Protein AF-A0A3L8SQ75-F1 (afdb_monomer_lite)

Sequence (143 aa):
MRLGELPRLIEQDEAAVQKFRSVPPGWTYEHDMELGRFLYDHSEKKLQCMDRTKEHINSIEVSSHMEDCDAAHLTDNLTFTFWESNGPPGQHWVRLNMKKGVIVKKLWLMLDGQSNSYVPRRVAVYGGTLSRLQHLRTVLINE

Structure (mmCIF, N/CA/C/O backbone):
data_AF-A0A3L8SQ75-F1
#
_entry.id   AF-A0A3L8SQ75-F1
#
loop_
_atom_site.group_PDB
_atom_site.id
_atom_site.type_symbol
_atom_site.label_atom_id
_atom_site.label_alt_id
_atom_site.label_comp_id
_atom_site.label_asym_id
_atom_site.label_entity_id
_atom_site.label_seq_id
_atom_site.pdbx_PDB_ins_code
_atom_site.Cartn_x
_atom_site.Cartn_y
_atom_site.Cartn_z
_atom_site.occupancy
_atom_site.B_iso_or_equiv
_atom_site.auth_seq_id
_atom_site.auth_comp_id
_atom_site.auth_asym_id
_atom_site.auth_atom_id
_atom_site.pdbx_PDB_model_num
ATOM 1 N N . MET A 1 1 ? -19.213 -12.625 -13.073 1.00 39.53 1 MET A N 1
ATOM 2 C CA . MET A 1 1 ? -19.373 -11.235 -12.595 1.00 39.53 1 MET A CA 1
ATOM 3 C C . MET A 1 1 ? -20.794 -11.090 -12.065 1.00 39.53 1 MET A C 1
ATOM 5 O O . MET A 1 1 ? -21.710 -11.027 -12.869 1.00 39.53 1 MET A O 1
ATOM 9 N N . ARG A 1 2 ? -21.010 -11.158 -10.744 1.00 43.47 2 ARG A N 1
ATOM 10 C CA . ARG A 1 2 ? -22.307 -10.791 -10.153 1.00 43.47 2 ARG A CA 1
ATOM 11 C C . ARG A 1 2 ? -22.213 -9.307 -9.820 1.00 43.47 2 ARG A C 1
ATOM 13 O O . ARG A 1 2 ? -21.517 -8.948 -8.876 1.00 43.47 2 ARG A O 1
ATOM 20 N N . LEU A 1 3 ? -22.812 -8.465 -10.657 1.00 51.72 3 LEU A N 1
ATOM 21 C CA . LEU A 1 3 ? -23.070 -7.073 -10.303 1.00 51.72 3 LEU A CA 1
ATOM 22 C C . LEU A 1 3 ? -23.952 -7.112 -9.049 1.00 51.72 3 LEU A C 1
ATOM 24 O O . LEU A 1 3 ? -25.013 -7.735 -9.073 1.00 51.72 3 LEU A O 1
ATOM 28 N N . GLY A 1 4 ? -23.449 -6.571 -7.936 1.00 57.75 4 GLY A N 1
ATOM 29 C CA . GLY A 1 4 ? -24.236 -6.429 -6.712 1.00 57.75 4 GLY A CA 1
ATOM 30 C C . GLY A 1 4 ? -25.493 -5.610 -6.994 1.00 57.75 4 GLY A C 1
ATOM 31 O O . GLY A 1 4 ? -25.499 -4.804 -7.925 1.00 57.75 4 GLY A O 1
ATOM 32 N N . GLU A 1 5 ? -26.556 -5.855 -6.227 1.00 67.12 5 GLU A N 1
ATOM 33 C CA . GLU A 1 5 ? -27.815 -5.117 -6.359 1.00 67.12 5 GLU A CA 1
ATOM 34 C C . GLU A 1 5 ? -27.554 -3.605 -6.384 1.00 67.12 5 GLU A C 1
ATOM 36 O O . GLU A 1 5 ? -26.732 -3.095 -5.616 1.00 67.12 5 GLU A O 1
ATOM 41 N N . LEU A 1 6 ? -28.247 -2.900 -7.285 1.00 58.53 6 LEU A N 1
ATOM 42 C CA . LEU A 1 6 ? -28.234 -1.442 -7.340 1.00 58.53 6 LEU A CA 1
ATOM 43 C C . LEU A 1 6 ? -28.554 -0.919 -5.926 1.00 58.53 6 LEU A C 1
ATOM 45 O O . LEU A 1 6 ? -29.535 -1.397 -5.342 1.00 58.53 6 LEU A O 1
ATOM 49 N N . PRO A 1 7 ? -27.766 0.012 -5.352 1.00 57.47 7 PRO A N 1
ATOM 50 C CA . PRO A 1 7 ? -28.084 0.585 -4.053 1.00 57.47 7 PRO A CA 1
ATOM 51 C C . PRO A 1 7 ? -29.525 1.082 -4.076 1.00 57.47 7 PRO A C 1
ATOM 53 O O . PRO A 1 7 ? -29.880 1.932 -4.896 1.00 57.47 7 PRO A O 1
ATOM 56 N N . ARG A 1 8 ? -30.378 0.502 -3.226 1.00 64.12 8 ARG A N 1
ATOM 57 C CA . ARG A 1 8 ? -31.760 0.960 -3.108 1.00 64.12 8 ARG A CA 1
ATOM 58 C C . ARG A 1 8 ? -31.698 2.396 -2.613 1.00 64.12 8 ARG A C 1
ATOM 60 O O . ARG A 1 8 ? -31.043 2.667 -1.606 1.00 64.12 8 ARG A O 1
ATOM 67 N N . LEU A 1 9 ? -32.335 3.301 -3.347 1.00 61.75 9 LEU A N 1
ATOM 68 C CA . LEU A 1 9 ? -32.504 4.676 -2.910 1.00 61.75 9 LEU A CA 1
ATOM 69 C C . LEU A 1 9 ? -33.314 4.599 -1.615 1.00 61.75 9 LEU A C 1
ATOM 71 O O . LEU A 1 9 ? -34.456 4.145 -1.626 1.00 61.75 9 LEU A O 1
ATOM 75 N N . ILE A 1 10 ? -32.663 4.889 -0.490 1.00 70.50 10 ILE A N 1
ATOM 76 C CA . ILE A 1 10 ? -33.308 4.854 0.820 1.00 70.50 10 ILE A CA 1
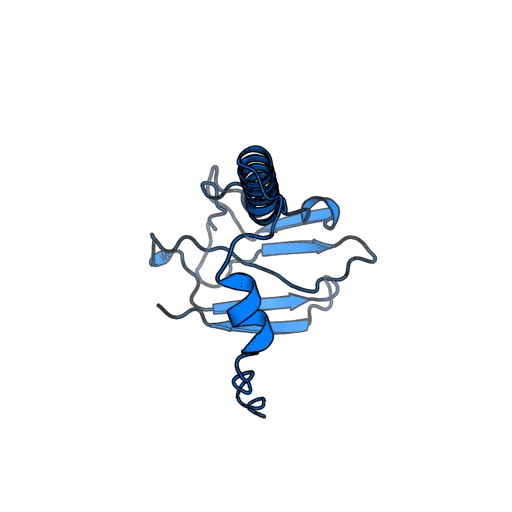ATOM 77 C C . ILE A 1 10 ? -34.399 5.922 0.769 1.00 70.50 10 ILE A C 1
ATOM 79 O O . ILE A 1 10 ? -34.098 7.077 0.462 1.00 70.50 10 ILE A O 1
ATOM 83 N N . GLU A 1 11 ? -35.654 5.528 0.994 1.00 80.25 11 GLU A N 1
ATOM 84 C CA . GLU A 1 11 ? -36.765 6.477 1.043 1.00 80.25 11 GLU A CA 1
ATOM 85 C C . GLU A 1 11 ? -36.467 7.556 2.085 1.00 80.25 11 GLU A C 1
ATOM 87 O O . GLU A 1 11 ? -35.971 7.275 3.179 1.00 80.25 11 GLU A O 1
ATOM 92 N N . GLN A 1 12 ? -36.726 8.805 1.709 1.00 78.50 12 GLN A N 1
ATOM 93 C CA . GLN A 1 12 ? -36.499 9.953 2.568 1.00 78.50 12 GLN A CA 1
ATOM 94 C C . GLN A 1 12 ? -37.358 9.820 3.827 1.00 78.50 12 GLN A C 1
ATOM 96 O O . GLN A 1 12 ? -38.585 9.799 3.753 1.00 78.50 12 GLN A O 1
ATOM 101 N N . ASP A 1 13 ? -36.709 9.753 4.989 1.00 87.69 13 ASP A N 1
ATOM 102 C CA . ASP A 1 13 ? -37.397 9.812 6.274 1.00 87.69 13 ASP A CA 1
ATOM 103 C C . ASP A 1 13 ? -37.911 11.242 6.492 1.00 87.69 13 ASP A C 1
ATOM 105 O O . ASP A 1 13 ? -37.212 12.113 7.014 1.00 87.69 13 ASP A O 1
ATOM 109 N N . GLU A 1 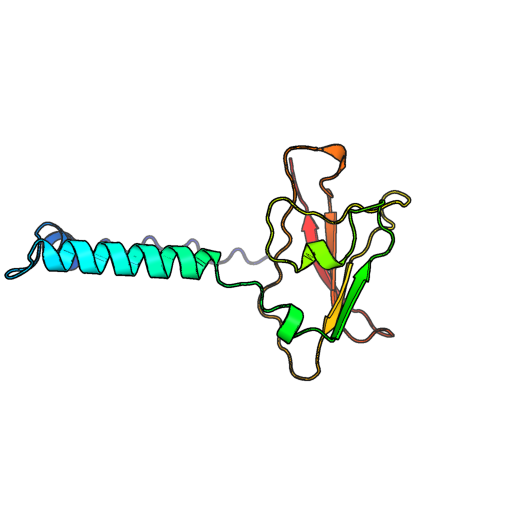14 ? -39.140 11.495 6.040 1.00 91.06 14 GLU A N 1
ATOM 110 C CA . GLU A 1 14 ? -39.807 12.790 6.176 1.00 91.06 14 GLU A CA 1
ATOM 111 C C . GLU A 1 14 ? -39.874 13.256 7.633 1.00 91.06 14 GLU A C 1
ATOM 113 O O . GLU A 1 14 ? -39.711 14.445 7.903 1.00 91.06 14 GLU A O 1
ATOM 118 N N . ALA A 1 15 ? -40.044 12.346 8.597 1.00 85.25 15 ALA A N 1
ATOM 119 C CA . ALA A 1 15 ? -40.103 12.721 10.006 1.00 85.25 15 ALA A CA 1
ATOM 120 C C . ALA A 1 15 ? -38.746 13.244 10.496 1.00 85.25 15 ALA A C 1
ATOM 122 O O . ALA A 1 15 ? -38.686 14.265 11.190 1.00 85.25 15 ALA A O 1
ATOM 123 N N . ALA A 1 16 ? -37.653 12.593 10.094 1.00 82.31 16 ALA A N 1
ATOM 124 C CA . ALA A 1 16 ? -36.308 13.084 10.360 1.00 82.31 16 ALA A CA 1
ATOM 125 C C . ALA A 1 16 ? -36.057 14.431 9.662 1.00 82.31 16 ALA A C 1
ATOM 127 O O . ALA A 1 16 ? -35.585 15.371 10.302 1.00 82.31 16 ALA A O 1
ATOM 128 N N . VAL A 1 17 ? -36.427 14.563 8.384 1.00 84.50 17 VAL A N 1
ATOM 129 C CA . VAL A 1 17 ? -36.242 15.806 7.615 1.00 84.50 17 VAL A CA 1
ATOM 130 C C . VAL A 1 17 ? -36.980 16.976 8.258 1.00 84.50 17 VAL A C 1
ATOM 132 O O . VAL A 1 17 ? -36.377 18.031 8.451 1.00 84.50 17 VAL A O 1
ATOM 135 N N . GLN A 1 18 ? -38.246 16.805 8.651 1.00 85.38 18 GLN A N 1
ATOM 136 C CA . GLN A 1 18 ? -38.990 17.867 9.335 1.00 85.38 18 GLN A CA 1
ATOM 137 C C . GLN A 1 18 ? -38.358 18.231 10.682 1.00 85.38 18 GLN A C 1
ATOM 139 O O . GLN A 1 18 ? -38.284 19.409 11.024 1.00 85.38 18 GLN A O 1
ATOM 144 N N . LYS A 1 19 ? -37.838 17.245 11.422 1.00 81.81 19 LYS A N 1
ATOM 145 C CA . LYS A 1 19 ? -37.170 17.471 12.710 1.00 81.81 19 LYS A CA 1
ATOM 146 C C . LYS A 1 19 ? -35.877 18.283 12.578 1.00 81.81 19 LYS A C 1
ATOM 148 O O . LYS A 1 19 ? -35.575 19.073 13.466 1.00 81.81 19 LYS A O 1
ATOM 153 N N . PHE A 1 20 ? -35.130 18.118 11.485 1.00 81.50 20 PHE A N 1
ATOM 154 C CA . PHE A 1 20 ? -33.865 18.828 11.249 1.00 81.50 20 PHE A CA 1
ATOM 155 C C . PHE A 1 20 ? -34.021 20.189 10.552 1.00 81.50 20 PHE A C 1
ATOM 157 O O . PHE A 1 20 ? -33.024 20.872 10.331 1.00 81.50 20 PHE A O 1
ATOM 164 N N . ARG A 1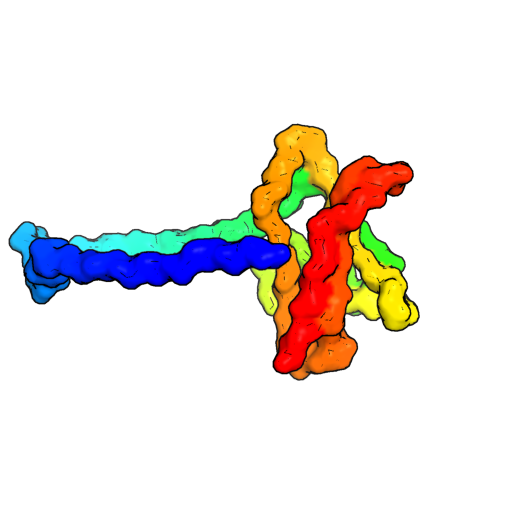 21 ? -35.247 20.617 10.217 1.00 86.44 21 ARG A N 1
ATOM 165 C CA . ARG A 1 21 ? -35.499 21.947 9.626 1.00 86.44 21 ARG A CA 1
ATOM 166 C C . ARG A 1 21 ? -35.390 23.098 10.618 1.00 86.44 21 ARG A C 1
ATOM 168 O O . ARG A 1 21 ? -35.230 24.241 10.199 1.00 86.44 21 ARG A O 1
ATOM 175 N N . SER A 1 22 ? -35.510 22.815 11.908 1.00 84.06 22 SER A N 1
ATOM 176 C CA . SER A 1 22 ? -35.431 23.813 12.970 1.00 84.06 22 SER A CA 1
ATOM 177 C C . SER A 1 22 ? -34.349 23.446 13.968 1.00 84.06 22 SER A C 1
ATOM 179 O O . SER A 1 22 ? -34.165 22.274 14.295 1.00 84.06 22 SER A O 1
ATOM 181 N N . VAL A 1 23 ? -33.685 24.463 14.504 1.00 82.69 23 VAL A N 1
ATOM 182 C CA . VAL A 1 23 ? -32.750 24.292 15.612 1.00 82.69 23 VAL A CA 1
ATOM 183 C C . VAL A 1 23 ? -33.516 23.784 16.850 1.00 82.69 23 VAL A C 1
ATOM 185 O O . VAL A 1 23 ? -34.610 24.289 17.124 1.00 82.69 23 VAL A O 1
ATOM 188 N N . PRO A 1 24 ? -32.997 22.788 17.596 1.00 86.38 24 PRO A N 1
ATOM 189 C CA . PRO A 1 24 ? -33.663 22.273 18.788 1.00 86.38 24 PRO A CA 1
ATOM 190 C C . PRO A 1 24 ? -33.961 23.362 19.838 1.00 86.38 24 PRO A C 1
ATOM 192 O O . PRO A 1 24 ? -33.155 24.276 20.025 1.00 86.38 24 PRO A O 1
ATOM 195 N N . PRO A 1 25 ? -35.078 23.262 20.582 1.00 87.38 25 PRO A N 1
ATOM 196 C CA . PRO A 1 25 ? -35.354 24.165 21.696 1.00 87.38 25 PRO A CA 1
ATOM 197 C C . PRO A 1 25 ? -34.230 24.135 22.743 1.00 87.38 25 PRO A C 1
ATOM 199 O O . PRO A 1 25 ? -33.785 23.060 23.138 1.00 87.38 25 PRO A O 1
ATOM 202 N N . GLY A 1 26 ? -33.790 25.308 23.209 1.00 88.44 26 GLY A N 1
ATOM 203 C CA . GLY A 1 26 ? -32.699 25.434 24.186 1.00 88.44 26 GLY A CA 1
ATOM 204 C C . GLY A 1 26 ? -31.290 25.391 23.587 1.00 88.44 26 GLY A C 1
ATOM 205 O O . GLY A 1 26 ? -30.319 25.504 24.330 1.00 88.44 26 GLY A O 1
ATOM 206 N N . TRP A 1 27 ? -31.165 25.267 22.264 1.00 89.31 27 TRP A N 1
ATOM 207 C CA . TRP A 1 27 ? -29.891 25.416 21.573 1.00 89.31 27 TRP A CA 1
ATOM 208 C C . TRP A 1 27 ? -29.440 26.877 21.593 1.00 89.31 27 TRP A C 1
ATOM 210 O O . TRP A 1 27 ? -30.193 27.781 21.223 1.00 89.31 27 TRP A O 1
ATOM 220 N N . THR A 1 28 ? -28.209 27.104 22.029 1.00 93.25 28 THR A N 1
ATOM 221 C CA . THR A 1 28 ? -27.625 28.445 22.146 1.00 93.25 28 THR A CA 1
ATOM 222 C C . THR A 1 28 ? -26.401 28.577 21.251 1.00 93.25 28 THR A C 1
ATOM 224 O O . THR A 1 28 ? -25.886 27.592 20.723 1.00 93.25 28 THR A O 1
ATOM 227 N N . TYR A 1 29 ? -25.895 29.800 21.117 1.00 89.25 29 TYR A N 1
ATOM 228 C CA . TYR A 1 29 ? -24.657 30.068 20.392 1.00 89.25 29 TYR A CA 1
ATOM 229 C C . TYR A 1 29 ? -23.460 29.265 20.940 1.00 89.25 29 TYR A C 1
ATOM 231 O O . TYR A 1 29 ? -22.612 28.801 20.182 1.00 89.25 29 TYR A O 1
ATOM 239 N N . GLU A 1 30 ? -23.400 29.042 22.253 1.00 93.50 30 GLU A N 1
ATOM 240 C CA . GLU A 1 30 ? -22.371 28.217 22.891 1.00 93.50 30 GLU A CA 1
ATOM 241 C C . GLU A 1 30 ? -22.415 26.770 22.383 1.00 93.50 30 GLU A C 1
ATOM 243 O O . GLU A 1 30 ? -21.359 26.183 22.146 1.00 93.50 30 GLU A O 1
ATOM 248 N N . HIS A 1 31 ? -23.613 26.229 22.140 1.00 93.94 31 HIS A N 1
ATOM 249 C CA . HIS A 1 31 ? -23.797 24.893 21.571 1.00 93.94 31 HIS A CA 1
ATOM 250 C C . HIS A 1 31 ? -23.363 24.837 20.101 1.00 93.94 31 HIS A C 1
ATOM 252 O O . HIS A 1 31 ? -22.718 23.869 19.701 1.00 93.94 31 HIS A O 1
ATOM 258 N N . ASP A 1 32 ? -23.634 25.883 19.309 1.00 90.88 32 ASP A N 1
ATOM 259 C CA . ASP A 1 32 ? -23.094 26.003 17.945 1.00 90.88 32 ASP A CA 1
ATOM 260 C C . ASP A 1 32 ? -21.564 26.046 17.953 1.00 90.88 32 ASP A C 1
ATOM 262 O O . ASP A 1 32 ? -20.909 25.382 17.149 1.00 90.88 32 ASP A O 1
ATOM 266 N N . MET A 1 33 ? -20.973 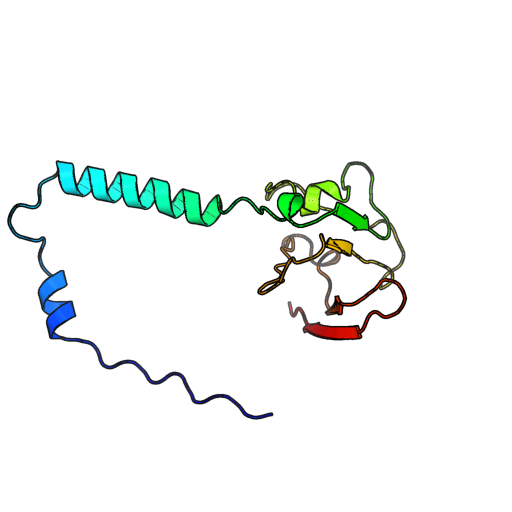26.775 18.900 1.00 93.31 33 MET A N 1
ATOM 267 C CA . MET A 1 33 ? -19.525 26.838 19.063 1.00 93.31 33 MET A CA 1
ATOM 268 C C . MET A 1 33 ? -18.920 25.502 19.504 1.00 93.31 33 MET A C 1
ATOM 270 O O . MET A 1 33 ? -17.843 25.134 19.035 1.00 93.31 33 MET A O 1
ATOM 274 N N . GLU A 1 34 ? -19.580 24.766 20.398 1.00 92.69 34 GLU A N 1
ATOM 275 C CA . GLU A 1 34 ? -19.164 23.418 20.792 1.00 92.69 34 GLU A CA 1
ATOM 276 C C . GLU A 1 34 ? -19.307 22.415 19.654 1.00 92.69 34 GLU A C 1
ATOM 278 O O . GLU A 1 34 ? -18.394 21.618 19.449 1.00 92.69 34 GLU A O 1
ATOM 283 N N . LEU A 1 35 ? -20.387 22.485 18.874 1.00 89.06 35 LEU A N 1
ATOM 284 C CA . LEU A 1 35 ? -20.563 21.659 17.687 1.00 89.06 35 LEU A CA 1
ATOM 285 C C . LEU A 1 35 ? -19.504 21.990 16.633 1.00 89.06 35 LEU A C 1
ATOM 287 O O . LEU A 1 35 ? -18.910 21.078 16.072 1.00 89.06 35 LEU A O 1
ATOM 291 N N . GLY A 1 36 ? -19.214 23.271 16.399 1.00 88.94 36 GLY A N 1
ATOM 292 C CA . GLY A 1 36 ? -18.152 23.714 15.498 1.00 88.94 36 GLY A CA 1
ATOM 293 C C . GLY A 1 36 ? -16.777 23.205 15.932 1.00 88.94 36 GLY A C 1
ATOM 294 O O . GLY A 1 36 ? -16.056 22.632 15.118 1.00 88.94 36 GLY A O 1
ATOM 295 N N . ARG A 1 37 ? -16.441 23.325 17.225 1.00 87.88 37 ARG A N 1
ATOM 296 C CA . ARG A 1 37 ? -15.212 22.748 17.800 1.00 87.88 37 ARG A CA 1
ATOM 297 C C . ARG A 1 37 ? -15.180 21.232 17.661 1.00 87.88 37 ARG A C 1
ATOM 299 O O . ARG A 1 37 ? -14.190 20.690 17.194 1.00 87.88 37 ARG A O 1
ATOM 306 N N . PHE A 1 38 ? -16.271 20.547 17.996 1.00 86.25 38 PHE A N 1
ATOM 307 C CA . PHE A 1 38 ? -16.380 19.101 17.853 1.00 86.25 38 PHE A CA 1
ATOM 308 C C . PHE A 1 38 ? -16.179 18.674 16.398 1.00 86.25 38 PHE A C 1
ATOM 310 O O . PHE A 1 38 ? -15.402 17.762 16.133 1.00 86.25 38 PHE A O 1
ATOM 317 N N . LEU A 1 39 ? -16.848 19.330 15.452 1.00 84.75 39 LEU A N 1
ATOM 318 C CA . LEU A 1 39 ? -16.724 19.031 14.032 1.00 84.75 39 LEU A CA 1
ATOM 319 C C . LEU A 1 39 ? -15.314 19.315 13.529 1.00 84.75 39 LEU A C 1
ATOM 321 O O . LEU A 1 39 ? -14.803 18.480 12.801 1.00 84.75 39 LEU A O 1
ATOM 325 N N . TYR A 1 40 ? -14.675 20.405 13.952 1.00 80.44 40 TYR A N 1
ATOM 326 C CA . TYR A 1 40 ? -13.287 20.716 13.611 1.00 80.44 40 TYR A CA 1
ATOM 327 C C . TYR A 1 40 ? -12.316 19.671 14.178 1.00 80.44 40 TYR A C 1
ATOM 329 O O . TYR A 1 40 ? -11.562 19.050 13.432 1.00 80.44 40 TYR A O 1
ATOM 337 N N . ASP A 1 41 ? -12.409 19.378 15.477 1.00 77.00 41 ASP A N 1
ATOM 338 C CA . ASP A 1 41 ? -11.580 18.383 16.162 1.00 77.00 41 ASP A CA 1
ATOM 339 C C . ASP A 1 41 ? -11.745 16.985 15.554 1.00 77.00 41 ASP A C 1
ATOM 341 O O . ASP A 1 41 ? -10.813 16.182 15.562 1.00 77.00 41 ASP A O 1
ATOM 345 N N . HIS A 1 42 ? -12.934 16.659 15.038 1.00 65.56 42 HIS A N 1
ATOM 346 C CA . HIS A 1 42 ? -13.231 15.346 14.466 1.00 65.56 42 HIS A CA 1
ATOM 347 C C . HIS A 1 42 ? -13.107 15.290 12.937 1.00 65.56 42 HIS A C 1
ATOM 349 O O . HIS A 1 42 ? -12.898 14.200 12.402 1.00 65.56 42 HIS A O 1
ATOM 355 N N . SER A 1 43 ? -13.162 16.420 12.225 1.00 62.94 43 SER A N 1
ATOM 356 C CA . SER A 1 43 ? -12.788 16.514 10.809 1.00 62.94 43 SER A CA 1
ATOM 357 C C . SER A 1 43 ? -11.278 16.419 10.667 1.00 62.94 43 SER A C 1
ATOM 359 O O . SER A 1 43 ? -10.791 15.640 9.849 1.00 62.94 43 SER A O 1
ATOM 361 N N . GLU A 1 44 ? -10.552 17.108 11.552 1.00 49.06 44 GLU A N 1
ATOM 362 C CA . GLU A 1 44 ? -9.110 16.974 11.713 1.00 49.06 44 GLU A CA 1
ATOM 363 C C . GLU A 1 44 ? -8.758 15.553 12.147 1.00 49.06 44 GLU A C 1
ATOM 365 O O . GLU A 1 44 ? -7.905 14.977 11.511 1.00 49.06 44 GLU A O 1
ATOM 370 N N . LYS A 1 45 ? -9.449 14.888 13.093 1.00 49.44 45 LYS A N 1
ATOM 371 C CA . LYS A 1 45 ? -9.193 13.452 13.401 1.00 49.44 45 LYS A CA 1
ATOM 372 C C . LYS A 1 45 ? -9.533 12.475 12.272 1.00 49.44 45 LYS A C 1
ATOM 374 O O . LYS A 1 45 ? -9.086 11.331 12.315 1.00 49.44 45 LYS A O 1
ATOM 379 N N . LYS A 1 46 ? -10.317 12.876 11.269 1.00 47.34 46 LYS A N 1
ATOM 380 C CA . LYS A 1 46 ? -10.560 12.057 10.070 1.00 47.34 46 LYS A CA 1
ATOM 381 C C . LYS A 1 46 ? -9.405 12.176 9.065 1.00 47.34 46 LYS A C 1
ATOM 383 O O . LYS A 1 46 ? -9.152 11.215 8.346 1.00 47.34 46 LYS A O 1
ATOM 388 N N . LEU A 1 47 ? -8.696 13.309 9.074 1.00 46.50 47 LEU A N 1
ATOM 389 C CA . LEU A 1 47 ? -7.449 13.566 8.335 1.00 46.50 47 LEU A CA 1
ATOM 390 C C . LEU A 1 47 ? -6.198 13.111 9.127 1.00 46.50 47 LEU A C 1
ATOM 392 O O . LEU A 1 47 ? -5.266 12.559 8.561 1.00 46.50 47 LEU A O 1
ATOM 396 N N . GLN A 1 48 ? -6.235 13.243 10.453 1.00 45.56 48 GLN A N 1
ATOM 397 C CA . GLN A 1 48 ? -5.308 12.771 11.486 1.00 45.56 48 GLN A CA 1
ATOM 398 C C . GLN A 1 48 ? -5.741 11.416 12.063 1.00 45.56 48 GLN A C 1
ATOM 400 O O . GLN A 1 48 ? -5.331 11.038 13.166 1.00 45.56 48 GLN A O 1
ATOM 405 N N . CYS A 1 49 ? -6.458 10.594 11.291 1.00 47.84 49 CYS A N 1
ATOM 406 C CA . CYS A 1 49 ? -6.214 9.158 11.371 1.00 47.84 49 CYS A CA 1
ATOM 407 C C . CYS A 1 49 ? -4.812 8.948 10.791 1.00 47.84 49 CYS A C 1
ATOM 409 O O . CYS A 1 49 ? -4.667 8.376 9.716 1.00 47.84 49 CYS A O 1
ATOM 411 N N . MET A 1 50 ? -3.815 9.503 11.498 1.00 52.66 50 MET A N 1
ATOM 412 C CA . MET A 1 50 ? -2.393 9.308 11.324 1.00 52.66 50 MET A CA 1
ATOM 413 C C . MET A 1 50 ? -2.250 7.871 10.906 1.00 52.66 50 MET A C 1
ATOM 415 O O . MET A 1 50 ? -2.765 6.988 11.602 1.00 52.66 50 MET A O 1
ATOM 419 N N . ASP A 1 51 ? -1.657 7.650 9.747 1.00 63.19 51 ASP A N 1
ATOM 420 C CA . ASP A 1 51 ? -1.382 6.325 9.274 1.00 63.19 51 ASP A CA 1
ATOM 421 C C . ASP A 1 51 ? -0.531 5.634 10.342 1.00 63.19 51 ASP A C 1
ATOM 423 O O . ASP A 1 51 ? 0.688 5.792 10.435 1.00 63.19 51 ASP A O 1
ATOM 427 N N . ARG A 1 52 ? -1.202 4.871 11.210 1.00 72.31 52 ARG A N 1
ATOM 428 C CA . ARG A 1 52 ? -0.569 4.046 12.235 1.00 72.31 52 ARG A CA 1
ATOM 429 C C . ARG A 1 52 ? 0.101 2.846 11.582 1.00 72.31 52 ARG A C 1
ATOM 431 O O . ARG A 1 52 ? 0.432 1.892 12.279 1.00 72.31 52 ARG A O 1
ATOM 438 N N . THR A 1 53 ? 0.307 2.842 10.263 1.00 81.75 53 THR A N 1
ATOM 439 C CA . THR A 1 53 ? 1.045 1.808 9.541 1.00 81.75 53 THR A CA 1
ATOM 440 C C . THR A 1 53 ? 2.344 1.462 10.259 1.00 81.75 53 THR A C 1
ATOM 442 O O . THR A 1 53 ? 2.573 0.279 10.505 1.00 81.75 53 THR A O 1
ATOM 445 N N . LYS A 1 54 ? 3.110 2.451 10.751 1.00 84.75 54 LYS A N 1
ATOM 446 C CA . LYS A 1 54 ? 4.347 2.217 11.529 1.00 84.75 54 LYS A CA 1
ATOM 447 C C . LYS A 1 54 ? 4.150 1.365 12.795 1.00 84.75 54 LYS A C 1
ATOM 449 O O . LYS A 1 54 ? 5.046 0.618 13.176 1.00 84.75 54 LYS A O 1
ATOM 454 N N . GLU A 1 55 ? 2.981 1.401 13.433 1.00 89.50 55 GLU A N 1
ATOM 455 C CA . GLU A 1 55 ? 2.675 0.553 14.596 1.00 89.50 55 GLU A CA 1
ATOM 456 C C . GLU A 1 55 ? 2.444 -0.914 14.202 1.00 89.50 55 GLU A C 1
ATOM 458 O O . GLU A 1 55 ? 2.686 -1.817 15.007 1.00 89.50 55 GLU A O 1
ATOM 463 N N . HIS A 1 56 ? 2.026 -1.162 12.960 1.00 92.00 56 HIS A N 1
ATOM 464 C CA . HIS A 1 56 ? 1.577 -2.460 12.453 1.00 92.00 56 HIS A CA 1
ATOM 465 C C . HIS A 1 56 ? 2.600 -3.160 11.540 1.00 92.00 56 HIS A C 1
ATOM 467 O O . HIS A 1 56 ? 2.447 -4.348 11.243 1.00 92.00 56 HIS A O 1
ATOM 473 N N . ILE A 1 57 ? 3.653 -2.461 11.114 1.00 94.12 57 ILE A N 1
ATOM 474 C CA . ILE A 1 57 ? 4.743 -3.010 10.298 1.00 94.12 57 ILE A CA 1
ATOM 475 C C . ILE A 1 57 ? 6.049 -3.098 11.094 1.00 94.12 57 ILE A C 1
ATOM 477 O O . ILE A 1 57 ? 6.275 -2.351 12.041 1.00 94.12 57 ILE A O 1
ATOM 481 N N . ASN A 1 58 ? 6.907 -4.038 10.716 1.00 95.25 58 ASN A N 1
ATOM 482 C CA . ASN A 1 58 ? 8.292 -4.137 11.166 1.00 95.25 58 ASN A CA 1
ATOM 483 C C . ASN A 1 58 ? 9.208 -3.243 10.324 1.00 95.25 58 ASN A C 1
ATOM 485 O O . ASN A 1 58 ? 10.118 -2.622 10.859 1.00 95.25 58 ASN A O 1
ATOM 489 N N . SER A 1 59 ? 8.973 -3.195 9.011 1.00 95.38 59 SER A N 1
ATOM 490 C CA . SER A 1 59 ? 9.736 -2.373 8.074 1.00 95.38 59 SER A CA 1
ATOM 491 C C . SER A 1 59 ? 8.967 -2.149 6.774 1.00 95.38 59 SER A C 1
ATOM 493 O O . SER A 1 59 ? 8.026 -2.887 6.450 1.00 95.38 59 SER A O 1
ATOM 495 N N . ILE A 1 60 ? 9.398 -1.129 6.036 1.00 95.69 60 ILE A N 1
ATOM 496 C CA . ILE A 1 60 ? 9.011 -0.858 4.656 1.00 95.69 60 ILE A CA 1
ATOM 497 C C . ILE A 1 60 ? 10.262 -0.926 3.780 1.00 95.69 60 ILE A C 1
ATOM 499 O O . ILE A 1 60 ? 11.310 -0.394 4.138 1.00 95.69 60 ILE A O 1
ATOM 503 N N . GLU A 1 61 ? 10.158 -1.623 2.657 1.00 96.44 61 GLU A N 1
ATOM 504 C CA . GLU A 1 61 ? 11.231 -1.774 1.676 1.00 96.44 61 GLU A CA 1
ATOM 505 C C . GLU A 1 61 ? 10.712 -1.361 0.302 1.00 96.44 61 GLU A C 1
ATOM 507 O O . GLU A 1 61 ? 9.543 -1.581 -0.027 1.00 96.44 61 GLU A O 1
ATOM 512 N N . VAL A 1 62 ? 11.599 -0.813 -0.522 1.00 97.62 62 VAL A N 1
ATOM 513 C CA . VAL A 1 62 ? 11.304 -0.428 -1.903 1.00 97.62 62 VAL A CA 1
ATOM 514 C C . VAL A 1 62 ? 12.359 -0.997 -2.839 1.00 97.62 62 VAL A C 1
ATOM 516 O O . VAL A 1 62 ? 13.489 -1.257 -2.428 1.00 97.62 62 VAL A O 1
ATOM 519 N N . SER A 1 63 ? 12.004 -1.176 -4.109 1.00 96.69 63 SER A N 1
ATOM 520 C CA . SER A 1 63 ? 12.923 -1.680 -5.140 1.00 96.69 63 SER A CA 1
ATOM 521 C C . SER A 1 63 ? 14.164 -0.808 -5.342 1.00 96.69 63 SER A C 1
ATOM 523 O O . SER A 1 63 ? 15.236 -1.313 -5.656 1.00 96.69 63 SER A O 1
ATOM 525 N N . SER A 1 64 ? 13.980 0.505 -5.235 1.00 96.25 64 SER A N 1
ATOM 526 C CA . SER A 1 64 ? 14.921 1.562 -5.615 1.00 96.25 64 SER A CA 1
ATOM 527 C C . SER A 1 64 ? 14.339 2.899 -5.166 1.00 96.25 64 SER A C 1
ATOM 529 O O . SER A 1 64 ? 13.115 3.009 -5.096 1.00 96.25 64 SER A O 1
ATOM 531 N N . HIS A 1 65 ? 15.160 3.921 -4.962 1.00 95.69 65 HIS A N 1
ATOM 532 C CA . HIS A 1 65 ? 14.688 5.283 -4.708 1.00 95.69 65 HIS A CA 1
ATOM 533 C C . HIS A 1 65 ? 15.611 6.323 -5.358 1.00 95.69 65 HIS A C 1
ATOM 535 O O . HIS A 1 65 ? 16.789 6.039 -5.586 1.00 95.69 65 HIS A O 1
ATOM 541 N N . MET A 1 66 ? 15.061 7.490 -5.689 1.00 93.88 66 MET A N 1
ATOM 542 C CA . MET A 1 66 ? 15.831 8.705 -5.973 1.00 93.88 66 MET A CA 1
ATOM 543 C C . MET A 1 66 ? 16.397 9.292 -4.673 1.00 93.88 66 MET A C 1
ATOM 545 O O . MET A 1 66 ? 15.933 8.959 -3.581 1.00 93.88 66 MET A O 1
ATOM 549 N N . GLU A 1 67 ? 17.403 10.159 -4.790 1.00 92.75 67 GLU A N 1
ATOM 550 C CA . GLU A 1 67 ? 17.913 10.927 -3.648 1.00 92.75 67 GLU A CA 1
ATOM 551 C C . GLU A 1 67 ? 16.770 11.749 -3.023 1.00 92.75 67 GLU A C 1
ATOM 553 O O . GLU A 1 67 ? 15.893 12.242 -3.732 1.00 92.75 67 GLU A O 1
ATOM 558 N N . ASP A 1 68 ? 16.726 11.801 -1.691 1.00 91.12 68 ASP A N 1
ATOM 559 C CA . ASP A 1 68 ? 15.691 12.468 -0.883 1.00 91.12 68 ASP A CA 1
ATOM 560 C C . ASP A 1 68 ? 14.235 11.977 -1.045 1.00 91.12 68 ASP A C 1
ATOM 562 O O . ASP A 1 68 ? 13.345 12.478 -0.357 1.00 91.12 68 ASP A O 1
ATOM 566 N N . CYS A 1 69 ? 13.975 10.961 -1.877 1.00 91.25 69 CYS A N 1
ATOM 567 C CA . CYS A 1 69 ? 12.638 10.406 -2.136 1.00 91.25 69 CYS A CA 1
ATOM 568 C C . CYS A 1 69 ? 12.532 8.948 -1.658 1.00 91.25 69 CYS A C 1
ATOM 570 O O . CYS A 1 69 ? 12.256 8.036 -2.446 1.00 91.25 69 CYS A O 1
ATOM 572 N N . ASP A 1 70 ? 12.833 8.703 -0.381 1.00 93.50 70 ASP A N 1
ATOM 573 C CA . ASP A 1 70 ? 13.026 7.359 0.169 1.00 93.50 70 ASP A CA 1
ATOM 574 C C . ASP A 1 70 ? 11.721 6.633 0.575 1.00 93.50 70 ASP A C 1
ATOM 576 O O . ASP A 1 70 ? 10.601 7.111 0.397 1.00 93.50 70 ASP A O 1
ATOM 580 N N . ALA A 1 71 ? 11.864 5.413 1.102 1.00 94.69 71 ALA A N 1
ATOM 581 C CA . ALA A 1 71 ? 10.735 4.581 1.517 1.00 94.69 71 ALA A CA 1
ATOM 582 C C . ALA A 1 71 ? 9.986 5.111 2.755 1.00 94.69 71 ALA A C 1
ATOM 584 O O . ALA A 1 71 ? 8.839 4.721 2.982 1.00 94.69 71 ALA A O 1
ATOM 585 N N . ALA A 1 72 ? 10.619 5.942 3.588 1.00 91.81 72 ALA A N 1
ATOM 586 C CA . ALA A 1 72 ? 10.013 6.458 4.810 1.00 91.81 72 ALA A CA 1
ATOM 587 C C . ALA A 1 72 ? 8.867 7.429 4.498 1.00 91.81 72 ALA A C 1
ATOM 589 O O . ALA A 1 72 ? 7.871 7.421 5.231 1.00 91.81 72 ALA A O 1
ATOM 590 N N . HIS A 1 73 ? 8.960 8.149 3.375 1.00 93.12 73 HIS A N 1
ATOM 591 C CA . HIS A 1 73 ? 7.936 9.076 2.874 1.00 93.12 73 HIS A CA 1
ATOM 592 C C . HIS A 1 73 ? 6.604 8.400 2.533 1.00 93.12 73 HIS A C 1
ATOM 594 O O . HIS A 1 73 ? 5.562 9.035 2.503 1.00 93.12 73 HIS A O 1
ATOM 600 N N . LEU A 1 74 ? 6.583 7.077 2.347 1.00 92.44 74 LEU A N 1
ATOM 601 C CA . LEU A 1 74 ? 5.332 6.330 2.152 1.00 92.44 74 LEU A CA 1
ATOM 602 C C . LEU A 1 74 ? 4.496 6.195 3.437 1.00 92.44 74 LEU A C 1
ATOM 604 O O . LEU A 1 74 ? 3.359 5.737 3.374 1.00 92.44 74 LEU A O 1
ATOM 608 N N . THR A 1 75 ? 5.066 6.511 4.607 1.00 91.06 75 THR A N 1
ATOM 609 C CA . THR A 1 75 ? 4.440 6.288 5.927 1.00 91.06 75 THR A CA 1
ATOM 610 C C . THR A 1 75 ? 4.677 7.440 6.912 1.00 91.06 75 THR A C 1
ATOM 612 O O . THR A 1 75 ? 4.533 7.270 8.127 1.00 91.06 75 THR A O 1
ATOM 615 N N . ASP A 1 76 ? 5.115 8.604 6.433 1.00 88.38 76 ASP A N 1
ATOM 616 C CA . ASP A 1 76 ? 5.427 9.775 7.264 1.00 88.38 76 ASP A CA 1
ATOM 617 C C . ASP A 1 76 ? 4.211 10.674 7.553 1.00 88.38 76 ASP A C 1
ATOM 619 O O . ASP A 1 76 ? 4.307 11.552 8.408 1.00 88.38 76 ASP A O 1
ATOM 623 N N . ASN A 1 77 ? 3.063 10.390 6.927 1.00 84.56 77 ASN A N 1
ATOM 624 C CA . ASN A 1 77 ? 1.820 11.165 7.004 1.00 84.56 77 ASN A CA 1
ATOM 625 C C . ASN A 1 77 ? 1.889 12.561 6.374 1.00 84.56 77 ASN A C 1
ATOM 627 O O . ASN A 1 77 ? 1.027 13.396 6.654 1.00 84.56 77 ASN A O 1
ATOM 631 N N . LEU A 1 78 ? 2.879 12.824 5.524 1.00 86.31 78 LEU A N 1
ATOM 632 C CA . LEU A 1 78 ? 3.033 14.101 4.844 1.00 86.31 78 LEU A CA 1
ATOM 633 C C . LEU A 1 78 ? 2.541 13.963 3.401 1.00 86.31 78 LEU A C 1
ATOM 635 O O . LEU A 1 78 ? 2.927 13.066 2.666 1.00 86.31 78 LEU A O 1
ATOM 639 N N . THR A 1 79 ? 1.657 14.860 2.970 1.00 84.62 79 THR A N 1
ATOM 640 C CA . THR A 1 79 ? 1.091 14.827 1.606 1.00 84.62 79 THR A CA 1
ATOM 641 C C . THR A 1 79 ? 1.989 15.491 0.561 1.00 84.62 79 THR A C 1
ATOM 643 O O . THR A 1 79 ? 1.625 15.546 -0.608 1.00 84.62 79 THR A O 1
ATOM 646 N N . PHE A 1 80 ? 3.109 16.071 0.992 1.00 85.50 80 PHE A N 1
ATOM 647 C CA . PHE A 1 80 ? 4.062 16.802 0.152 1.00 85.50 80 PHE A CA 1
ATOM 648 C C . PHE A 1 80 ? 5.399 16.066 -0.007 1.00 85.50 80 PHE A C 1
ATOM 650 O O . PHE A 1 80 ? 6.273 16.547 -0.723 1.00 85.50 80 PHE A O 1
ATOM 657 N N . THR A 1 81 ? 5.566 14.927 0.663 1.00 90.25 81 THR A N 1
ATOM 658 C CA . THR A 1 81 ? 6.682 14.002 0.465 1.00 90.25 81 THR A CA 1
ATOM 659 C C . THR A 1 81 ? 6.188 12.803 -0.342 1.00 90.25 81 THR A C 1
ATOM 661 O O . THR A 1 81 ? 4.991 12.506 -0.393 1.00 90.25 81 THR A O 1
ATOM 664 N N . PHE A 1 82 ? 7.102 12.132 -1.034 1.00 91.62 82 PHE A N 1
ATOM 665 C CA . PHE A 1 82 ? 6.775 10.972 -1.853 1.00 91.62 82 PHE A CA 1
ATOM 666 C C . PHE A 1 82 ? 7.990 10.067 -2.019 1.00 91.62 82 PHE A C 1
ATOM 668 O O . PHE A 1 82 ? 9.137 10.497 -1.926 1.00 91.62 82 PHE A O 1
ATOM 675 N N . TRP A 1 83 ? 7.724 8.797 -2.301 1.00 94.94 83 TRP A N 1
ATOM 676 C CA . TRP A 1 83 ? 8.741 7.885 -2.804 1.00 94.94 83 TRP A CA 1
ATOM 677 C C . TRP A 1 83 ? 8.777 7.956 -4.330 1.00 94.94 83 TRP A C 1
ATOM 679 O O . TRP A 1 83 ? 7.739 7.821 -4.980 1.00 94.94 83 TRP A O 1
ATOM 689 N N . GLU A 1 84 ? 9.974 8.095 -4.897 1.00 93.81 84 GLU A N 1
ATOM 690 C CA . GLU A 1 84 ? 10.201 8.017 -6.340 1.00 93.81 84 GLU A CA 1
ATOM 691 C C . GLU A 1 84 ? 11.173 6.882 -6.642 1.00 93.81 84 GLU A C 1
ATOM 693 O O . GLU A 1 84 ? 12.291 6.841 -6.132 1.00 93.81 84 GLU A O 1
ATOM 698 N N . SER A 1 85 ? 10.762 5.939 -7.485 1.00 94.31 85 SER A N 1
ATOM 699 C CA . SER A 1 85 ? 11.603 4.809 -7.863 1.00 94.31 85 SER A CA 1
ATOM 700 C C . SER A 1 85 ? 12.665 5.198 -8.895 1.00 94.31 85 SER A C 1
ATOM 702 O O . SER A 1 85 ? 12.328 5.748 -9.937 1.00 94.31 85 SER A O 1
ATOM 704 N N . ASN A 1 86 ? 13.914 4.780 -8.687 1.00 94.19 86 ASN A N 1
ATOM 705 C CA . ASN A 1 86 ? 15.007 4.945 -9.650 1.00 94.19 86 ASN A CA 1
ATOM 706 C C . ASN A 1 86 ? 15.390 3.603 -10.309 1.00 94.19 86 ASN A C 1
ATOM 708 O O . ASN A 1 86 ? 16.401 2.990 -9.967 1.00 94.19 86 ASN A O 1
ATOM 712 N N . GLY A 1 87 ? 14.538 3.086 -11.198 1.00 90.75 87 GLY A N 1
ATOM 713 C CA . GLY A 1 87 ? 14.762 1.791 -11.849 1.00 90.75 87 GLY A CA 1
ATOM 714 C C . GLY A 1 87 ? 14.057 1.648 -13.202 1.00 90.75 87 GLY A C 1
ATOM 715 O O . GLY A 1 87 ? 13.408 2.584 -13.663 1.00 90.75 87 GLY A O 1
ATOM 716 N N . PRO A 1 88 ? 14.156 0.481 -13.861 1.00 91.12 88 PRO A N 1
ATOM 717 C CA . PRO A 1 88 ? 13.481 0.247 -15.134 1.00 91.12 88 PRO A CA 1
ATOM 718 C C . PRO A 1 88 ? 11.950 0.149 -14.989 1.00 91.12 88 PRO A C 1
ATOM 720 O O . PRO A 1 88 ? 11.470 -0.418 -13.999 1.00 91.12 88 PRO A O 1
ATOM 723 N N . PRO A 1 89 ? 11.173 0.578 -16.006 1.00 87.81 89 PRO A N 1
ATOM 724 C CA . PRO A 1 89 ? 9.718 0.467 -15.995 1.00 87.81 89 PRO A CA 1
ATOM 725 C C . PRO A 1 89 ? 9.226 -0.952 -15.697 1.00 87.81 89 PRO A C 1
ATOM 727 O O . PRO A 1 89 ? 9.696 -1.937 -16.267 1.00 87.81 89 PRO A O 1
ATOM 730 N N . GLY A 1 90 ? 8.237 -1.053 -14.809 1.00 87.69 90 GLY A N 1
ATOM 731 C CA . GLY A 1 90 ? 7.622 -2.327 -14.428 1.00 87.69 90 GLY A CA 1
ATOM 732 C C . GLY A 1 90 ? 8.423 -3.160 -13.423 1.00 87.69 90 GLY A C 1
ATOM 733 O O . GLY A 1 90 ? 7.972 -4.247 -13.070 1.00 87.69 90 GLY A O 1
ATOM 734 N N . GLN A 1 91 ? 9.565 -2.662 -12.935 1.00 90.56 91 GLN A N 1
ATOM 735 C CA . GLN A 1 91 ? 10.387 -3.338 -11.920 1.00 90.56 91 GLN A CA 1
ATOM 736 C C . GLN A 1 91 ? 10.287 -2.691 -10.530 1.00 90.56 91 GLN A C 1
ATOM 738 O O . GLN A 1 91 ? 11.052 -3.023 -9.624 1.00 90.56 91 GLN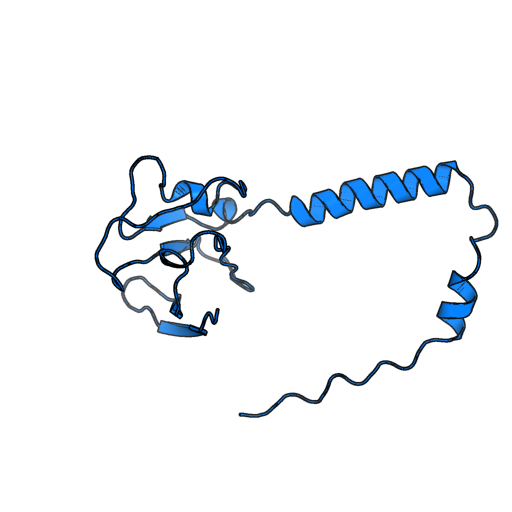 A O 1
ATOM 743 N N . HIS A 1 92 ? 9.331 -1.783 -10.344 1.00 95.19 92 HIS A N 1
ATOM 744 C CA . HIS A 1 92 ? 9.143 -1.054 -9.096 1.00 95.19 92 HIS A CA 1
ATOM 745 C C . HIS A 1 92 ? 8.219 -1.809 -8.146 1.00 95.19 92 HIS A C 1
ATOM 747 O O . HIS A 1 92 ? 7.173 -2.320 -8.552 1.00 95.19 92 HIS A O 1
ATOM 753 N N . TRP A 1 93 ? 8.587 -1.862 -6.870 1.00 96.12 93 TRP A N 1
ATOM 754 C CA . TRP A 1 93 ? 7.761 -2.478 -5.838 1.00 96.12 93 TRP A CA 1
ATOM 755 C C . TRP A 1 93 ? 7.941 -1.784 -4.490 1.00 96.12 93 TRP A C 1
ATOM 757 O O . TRP A 1 93 ? 9.021 -1.294 -4.172 1.00 96.12 93 TRP A O 1
ATOM 767 N N . VAL A 1 94 ? 6.868 -1.811 -3.698 1.00 96.94 94 VAL A N 1
ATOM 768 C CA . VAL A 1 94 ? 6.834 -1.451 -2.276 1.00 96.94 94 VAL A CA 1
ATOM 769 C C . VAL A 1 94 ? 6.464 -2.705 -1.496 1.00 96.94 94 VAL A C 1
ATOM 771 O O . VAL A 1 94 ? 5.553 -3.441 -1.888 1.00 96.94 94 VAL A O 1
ATOM 774 N N . ARG A 1 95 ? 7.158 -2.966 -0.391 1.00 96.12 95 ARG A N 1
ATOM 775 C CA . ARG A 1 95 ? 6.927 -4.129 0.464 1.00 96.12 95 ARG A CA 1
ATOM 776 C C . ARG A 1 95 ? 6.742 -3.702 1.908 1.00 96.12 95 ARG A C 1
ATOM 778 O O . ARG A 1 95 ? 7.613 -3.073 2.496 1.00 96.12 95 ARG A O 1
ATOM 785 N N . LEU A 1 96 ? 5.615 -4.115 2.479 1.00 95.75 96 LEU A N 1
ATOM 786 C CA . LEU A 1 96 ? 5.302 -3.941 3.891 1.00 95.75 96 LEU A CA 1
ATOM 787 C C . LEU A 1 96 ? 5.574 -5.255 4.628 1.00 95.75 96 LEU A C 1
ATOM 789 O O . LEU A 1 96 ? 4.890 -6.256 4.398 1.00 95.75 96 LEU A O 1
ATOM 793 N N . ASN A 1 97 ? 6.556 -5.261 5.527 1.00 95.56 97 ASN A N 1
ATOM 794 C CA . ASN A 1 97 ? 6.799 -6.400 6.406 1.00 95.56 97 ASN A CA 1
ATOM 795 C C . ASN A 1 97 ? 5.881 -6.284 7.626 1.00 95.56 97 ASN A C 1
ATOM 797 O O . ASN A 1 97 ? 6.192 -5.581 8.581 1.00 95.56 97 ASN A O 1
ATOM 801 N N . MET A 1 98 ? 4.731 -6.954 7.596 1.00 95.19 98 MET A N 1
ATOM 802 C CA . MET A 1 98 ? 3.707 -6.836 8.643 1.00 95.19 98 MET A CA 1
ATOM 803 C C . MET A 1 98 ? 4.122 -7.519 9.958 1.00 95.19 98 MET A C 1
ATOM 805 O O . MET A 1 98 ? 4.726 -8.596 9.951 1.00 95.19 98 MET A O 1
ATOM 809 N N . LYS A 1 99 ? 3.728 -6.948 11.104 1.00 95.19 99 LYS A N 1
ATOM 810 C CA . LYS A 1 99 ? 3.818 -7.629 12.407 1.00 95.19 99 LYS A CA 1
ATOM 811 C C . LYS A 1 99 ? 2.868 -8.827 12.462 1.00 95.19 99 LYS A C 1
ATOM 813 O O . LYS A 1 99 ? 1.783 -8.826 11.875 1.00 95.19 99 LYS A O 1
ATOM 818 N N . LYS A 1 100 ? 3.252 -9.860 13.217 1.00 93.56 100 LYS A N 1
ATOM 819 C CA . LYS A 1 100 ? 2.407 -11.043 13.433 1.00 93.56 100 LYS A CA 1
ATOM 820 C C . LYS A 1 100 ? 1.094 -10.637 14.114 1.00 93.56 100 LYS A C 1
ATOM 822 O O . LYS A 1 100 ? 1.108 -9.904 15.094 1.00 93.56 100 LYS A O 1
ATOM 827 N N . GLY A 1 101 ? -0.026 -11.157 13.612 1.00 92.25 101 GLY A N 1
ATOM 828 C CA . GLY A 1 101 ? -1.361 -10.902 14.166 1.00 92.25 101 GLY A CA 1
ATOM 829 C C . GLY A 1 101 ? -2.063 -9.659 13.611 1.00 92.25 101 GLY A C 1
ATOM 830 O O . GLY A 1 101 ? -3.221 -9.429 13.948 1.00 92.25 101 GLY A O 1
ATOM 831 N N . VAL A 1 102 ? -1.416 -8.885 12.735 1.00 93.31 102 VAL A N 1
ATOM 832 C CA . VAL A 1 102 ? -2.058 -7.748 12.064 1.00 93.31 102 VAL A CA 1
ATOM 833 C C . VAL A 1 102 ? -2.982 -8.231 10.948 1.00 93.31 102 VAL A C 1
ATOM 835 O O . VAL A 1 102 ? -2.606 -9.062 10.123 1.00 93.31 102 VAL A O 1
ATOM 838 N N . ILE A 1 103 ? -4.189 -7.663 10.899 1.00 91.75 103 ILE A N 1
ATOM 839 C CA . ILE A 1 103 ? -5.179 -7.911 9.848 1.00 91.75 103 ILE A CA 1
ATOM 840 C C . ILE A 1 103 ? -5.320 -6.651 8.994 1.00 91.75 103 ILE A C 1
ATOM 842 O O . ILE A 1 103 ? -5.796 -5.620 9.472 1.00 91.75 103 ILE A O 1
ATOM 846 N N . VAL A 1 104 ? -4.969 -6.746 7.711 1.00 90.88 104 VAL A N 1
ATOM 847 C CA . VAL A 1 104 ? -5.163 -5.657 6.744 1.00 90.88 104 VAL A CA 1
ATOM 848 C C . VAL A 1 104 ? -6.577 -5.739 6.174 1.00 90.88 104 VAL A C 1
ATOM 850 O O . VAL A 1 104 ? -6.903 -6.657 5.426 1.00 90.88 104 VAL A O 1
ATOM 853 N N . LYS A 1 105 ? -7.432 -4.774 6.529 1.00 90.31 105 LYS A N 1
ATOM 854 C CA . LYS A 1 105 ? -8.801 -4.667 5.983 1.00 90.31 105 LYS A CA 1
ATOM 855 C C . LYS A 1 105 ? -8.876 -3.777 4.745 1.00 90.31 105 LYS A C 1
ATOM 857 O O . LYS A 1 105 ? -9.707 -4.005 3.872 1.00 90.31 105 LYS A O 1
ATOM 862 N N . LYS A 1 106 ? -8.043 -2.739 4.703 1.00 89.44 106 LYS A N 1
ATOM 863 C CA . LYS A 1 106 ? -7.959 -1.756 3.623 1.00 89.44 106 LYS A CA 1
ATOM 864 C C . LYS A 1 106 ? -6.495 -1.385 3.432 1.00 89.44 106 LYS A C 1
ATOM 866 O O . LYS A 1 106 ? -5.776 -1.260 4.418 1.00 89.44 106 LYS A O 1
ATOM 871 N N . LEU A 1 107 ? -6.092 -1.222 2.179 1.00 90.44 107 LEU A N 1
ATOM 872 C CA . LEU A 1 107 ? -4.789 -0.708 1.779 1.00 90.44 107 LEU A CA 1
ATOM 873 C C . LEU A 1 107 ? -5.052 0.445 0.819 1.00 90.44 107 LEU A C 1
ATOM 875 O O . LEU A 1 107 ? -5.794 0.272 -0.150 1.00 90.44 107 LEU A O 1
ATOM 879 N N . TRP A 1 108 ? -4.472 1.598 1.116 1.00 89.00 108 TRP A N 1
ATOM 880 C CA . TRP A 1 108 ? -4.578 2.796 0.296 1.00 89.00 108 TRP A CA 1
ATOM 881 C C . TRP A 1 108 ? -3.218 3.085 -0.328 1.00 89.00 108 TRP A C 1
ATOM 883 O O . TRP A 1 108 ? -2.188 2.831 0.289 1.00 89.00 108 TRP A O 1
ATOM 893 N N . LEU A 1 109 ? -3.232 3.597 -1.553 1.00 89.12 109 LEU A N 1
ATOM 894 C CA . LEU A 1 109 ? -2.058 4.106 -2.245 1.00 89.12 109 LEU A CA 1
ATOM 895 C C . LEU A 1 109 ? -2.426 5.496 -2.751 1.00 89.12 109 LEU A C 1
ATOM 897 O O . LEU A 1 109 ? -3.363 5.626 -3.540 1.00 89.12 109 LEU A O 1
ATOM 901 N N . MET A 1 110 ? -1.728 6.512 -2.254 1.00 88.44 110 MET A N 1
ATOM 902 C CA . MET A 1 110 ? -1.867 7.883 -2.733 1.00 88.44 110 MET A CA 1
ATOM 903 C C . MET A 1 110 ? -0.871 8.112 -3.864 1.00 88.44 110 MET A C 1
ATOM 905 O O . MET A 1 110 ? 0.246 7.602 -3.821 1.00 88.44 110 MET A O 1
ATOM 909 N N . LEU A 1 111 ? -1.309 8.836 -4.887 1.00 87.69 111 LEU A N 1
ATOM 910 C CA . LEU A 1 111 ? -0.541 9.109 -6.093 1.00 87.69 111 LEU A CA 1
ATOM 911 C C . LEU A 1 111 ? -0.567 10.612 -6.344 1.00 87.69 111 LEU A C 1
ATOM 913 O O . LEU A 1 111 ? -1.625 11.230 -6.203 1.00 87.69 111 LEU A O 1
ATOM 917 N N . ASP A 1 112 ? 0.572 11.177 -6.732 1.00 83.12 112 ASP A N 1
ATOM 918 C CA . ASP A 1 112 ? 0.615 12.544 -7.237 1.00 83.12 112 ASP A CA 1
ATOM 919 C C . ASP A 1 112 ? 0.105 12.569 -8.683 1.00 83.12 112 ASP A C 1
ATOM 921 O O . ASP A 1 112 ? 0.742 12.049 -9.597 1.00 83.12 112 ASP A O 1
ATOM 925 N N . GLY A 1 113 ? -1.075 13.156 -8.881 1.00 74.06 113 GLY A N 1
ATOM 926 C CA . GLY A 1 113 ? -1.706 13.275 -10.194 1.00 74.06 113 GLY A CA 1
ATOM 927 C C . GLY A 1 113 ? -1.150 14.406 -11.063 1.00 74.06 113 GLY A C 1
ATOM 928 O O . GLY A 1 113 ? -1.558 14.519 -12.215 1.00 74.06 113 GLY A O 1
ATOM 929 N N . GLN A 1 114 ? -0.253 15.255 -10.546 1.00 72.00 114 GLN A N 1
ATOM 930 C CA . GLN A 1 114 ? 0.279 16.391 -11.309 1.00 72.00 114 GLN A CA 1
ATOM 931 C C . GLN A 1 114 ? 1.293 15.965 -12.376 1.00 72.00 114 GLN A C 1
ATOM 933 O O . GLN A 1 114 ? 1.444 16.638 -13.397 1.00 72.00 114 GLN A O 1
ATOM 938 N N . SER A 1 115 ? 1.975 14.836 -12.175 1.00 68.06 115 SER A N 1
ATOM 939 C CA . SER A 1 115 ? 3.024 14.344 -13.066 1.00 68.06 115 SER A CA 1
ATOM 940 C C . SER A 1 115 ? 2.630 13.000 -13.697 1.00 68.06 115 SER A C 1
ATOM 942 O O . SER A 1 115 ? 2.918 11.912 -13.201 1.00 68.06 115 SER A O 1
ATOM 944 N N . ASN A 1 116 ? 1.951 13.066 -14.847 1.00 65.56 116 ASN A N 1
ATOM 945 C CA . ASN A 1 116 ? 1.330 11.895 -15.486 1.00 65.56 116 ASN A CA 1
ATOM 946 C C . ASN A 1 116 ? 2.325 10.750 -15.804 1.00 65.56 116 ASN A C 1
ATOM 948 O O . ASN A 1 116 ? 1.937 9.589 -15.886 1.00 65.56 116 ASN A O 1
ATOM 952 N N . SER A 1 117 ? 3.622 11.050 -15.960 1.00 75.50 117 SER A N 1
ATOM 953 C CA . SER A 1 117 ? 4.673 10.048 -16.207 1.00 75.50 117 SER A CA 1
ATOM 954 C C . SER A 1 117 ? 5.003 9.162 -15.002 1.00 75.50 117 SER A C 1
ATOM 956 O O . SER A 1 117 ? 5.541 8.074 -15.195 1.00 75.50 117 SER A O 1
ATOM 958 N N . TYR A 1 118 ? 4.696 9.608 -13.782 1.00 80.19 118 TYR A N 1
ATOM 959 C CA . TYR A 1 118 ? 5.021 8.897 -12.541 1.00 80.19 118 TYR A CA 1
ATOM 960 C C . TYR A 1 118 ? 3.833 8.113 -11.971 1.00 80.19 118 TYR A C 1
ATOM 962 O O . TYR A 1 118 ? 4.005 7.251 -11.107 1.00 80.19 118 TYR A O 1
ATOM 970 N N . VAL A 1 119 ? 2.627 8.350 -12.493 1.00 88.12 119 VAL A N 1
ATOM 971 C CA . VAL A 1 119 ? 1.416 7.627 -12.101 1.00 88.12 119 VAL A CA 1
ATOM 972 C C . VAL A 1 119 ? 1.429 6.216 -12.712 1.00 88.12 119 VAL A C 1
ATOM 974 O O . VAL A 1 119 ? 1.437 6.056 -13.936 1.00 88.12 119 VAL A O 1
ATOM 977 N N . PRO A 1 120 ? 1.404 5.142 -11.900 1.00 90.56 120 PRO A N 1
ATOM 978 C CA . PRO A 1 120 ? 1.417 3.789 -12.431 1.00 90.56 120 PRO A CA 1
ATOM 979 C C . PRO A 1 120 ? 0.066 3.453 -13.064 1.00 90.56 120 PRO A C 1
ATOM 981 O O . PRO A 1 120 ? -0.963 3.518 -12.408 1.00 90.56 120 PRO A O 1
ATOM 984 N N . ARG A 1 121 ? 0.055 2.950 -14.302 1.00 90.94 121 ARG A N 1
ATOM 985 C CA . ARG A 1 121 ? -1.183 2.475 -14.962 1.00 90.94 121 ARG A CA 1
ATOM 986 C C . ARG A 1 121 ? -1.772 1.201 -14.351 1.00 90.94 121 ARG A C 1
ATOM 988 O O . ARG A 1 121 ? -2.938 0.867 -14.564 1.00 90.94 121 ARG A O 1
ATOM 995 N N . ARG A 1 122 ? -0.953 0.433 -13.630 1.00 93.00 122 ARG A N 1
ATOM 996 C CA . ARG A 1 122 ? -1.347 -0.847 -13.036 1.00 93.00 122 ARG A CA 1
ATOM 997 C C . ARG A 1 122 ? -0.611 -1.093 -11.731 1.00 93.00 122 ARG A C 1
ATOM 999 O O . ARG A 1 122 ? 0.614 -1.124 -11.713 1.00 93.00 122 ARG A O 1
ATOM 1006 N N . VAL A 1 123 ? -1.368 -1.401 -10.684 1.00 95.62 123 VAL A N 1
ATOM 1007 C CA . VAL A 1 123 ? -0.845 -1.817 -9.379 1.00 95.62 123 VAL A CA 1
ATOM 1008 C C . VAL A 1 123 ? -1.317 -3.236 -9.093 1.00 95.62 123 VAL A C 1
ATOM 1010 O O . VAL A 1 123 ? -2.516 -3.507 -9.044 1.00 95.62 123 VAL A O 1
ATOM 1013 N N . ALA A 1 124 ? -0.380 -4.166 -8.925 1.00 96.44 124 ALA A N 1
ATOM 1014 C CA . ALA A 1 124 ? -0.676 -5.537 -8.528 1.00 96.44 124 ALA A CA 1
ATOM 1015 C C . ALA A 1 124 ? -0.330 -5.730 -7.047 1.00 96.44 124 ALA A C 1
ATOM 1017 O O . ALA A 1 124 ? 0.806 -5.528 -6.632 1.00 96.44 124 ALA A O 1
ATOM 1018 N N . VAL A 1 125 ? -1.322 -6.133 -6.260 1.00 97.31 125 VAL A N 1
ATOM 1019 C CA . VAL A 1 125 ? -1.218 -6.370 -4.823 1.00 97.31 125 VAL A CA 1
ATOM 1020 C C . VAL A 1 125 ? -1.018 -7.857 -4.582 1.00 97.31 125 VAL A C 1
ATOM 1022 O O . VAL A 1 125 ? -1.811 -8.686 -5.040 1.00 97.31 125 VAL A O 1
ATOM 1025 N N . TYR A 1 126 ? 0.024 -8.176 -3.824 1.00 97.06 126 TYR A N 1
ATOM 1026 C CA . TYR A 1 126 ? 0.345 -9.525 -3.384 1.00 97.06 126 TYR A CA 1
ATOM 1027 C C . TYR A 1 126 ? 0.370 -9.585 -1.858 1.00 97.06 126 TYR A C 1
ATOM 1029 O O . TYR A 1 126 ? 0.666 -8.593 -1.197 1.00 97.06 126 TYR A O 1
ATOM 1037 N N . GLY A 1 127 ? 0.087 -10.756 -1.296 1.00 96.31 127 GLY A N 1
ATOM 1038 C CA . GLY A 1 127 ? 0.198 -10.996 0.140 1.00 96.31 127 GLY A CA 1
ATOM 1039 C C . GLY A 1 127 ? 0.532 -12.448 0.444 1.00 96.31 127 GLY A C 1
ATOM 1040 O O . GLY A 1 127 ? 0.268 -13.342 -0.357 1.00 96.31 127 GLY A O 1
ATOM 1041 N N . GLY A 1 128 ? 1.150 -12.682 1.596 1.00 95.31 128 GLY A N 1
ATOM 1042 C CA . GLY A 1 128 ? 1.633 -13.997 2.001 1.00 95.31 128 GLY A CA 1
ATOM 1043 C C . GLY A 1 128 ? 3.007 -13.910 2.650 1.00 95.31 128 GLY A C 1
ATOM 1044 O O . GLY A 1 128 ? 3.462 -12.835 3.035 1.00 95.31 128 GLY A O 1
ATOM 1045 N N . THR A 1 129 ? 3.670 -15.054 2.780 1.00 92.44 129 THR A N 1
ATOM 1046 C CA . THR A 1 129 ? 5.056 -15.113 3.253 1.00 92.44 129 THR A CA 1
ATOM 1047 C C . THR A 1 129 ? 6.018 -14.723 2.132 1.00 92.44 129 THR A C 1
ATOM 1049 O O . THR A 1 129 ? 5.678 -14.833 0.956 1.00 92.44 129 THR A O 1
ATOM 1052 N N . LEU A 1 130 ? 7.250 -14.337 2.482 1.00 84.69 130 LEU A N 1
ATOM 1053 C CA . LEU A 1 130 ? 8.289 -13.969 1.505 1.00 84.69 130 LEU A CA 1
ATOM 1054 C C . LEU A 1 130 ? 8.525 -15.052 0.439 1.00 84.69 130 LEU A C 1
ATOM 1056 O O . LEU A 1 130 ? 8.734 -14.743 -0.727 1.00 84.69 130 LEU A O 1
ATOM 1060 N N . SER A 1 131 ? 8.438 -16.325 0.825 1.00 91.12 131 SER A N 1
ATOM 1061 C CA . SER A 1 131 ? 8.593 -17.472 -0.076 1.00 91.12 131 SER A CA 1
ATOM 106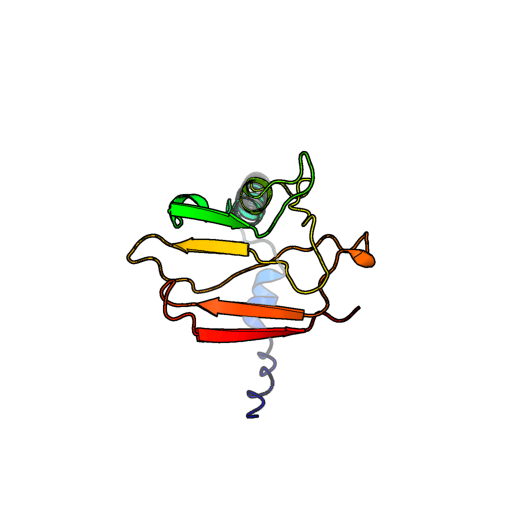2 C C . SER A 1 131 ? 7.333 -17.831 -0.870 1.00 91.12 131 SER A C 1
ATOM 1064 O O . SER A 1 131 ? 7.395 -18.670 -1.767 1.00 91.12 131 SER A O 1
ATOM 1066 N N . ARG A 1 132 ? 6.172 -17.260 -0.526 1.00 94.31 132 ARG A N 1
ATOM 1067 C CA . ARG A 1 132 ? 4.874 -17.648 -1.090 1.00 94.31 132 ARG A CA 1
ATOM 1068 C C . ARG A 1 132 ? 3.908 -16.467 -1.127 1.00 94.31 132 ARG A C 1
ATOM 1070 O O . ARG A 1 132 ? 2.853 -16.480 -0.490 1.00 94.31 132 ARG A O 1
ATOM 1077 N N . LEU A 1 133 ? 4.273 -15.455 -1.903 1.00 95.06 133 LEU A N 1
ATOM 1078 C CA . LEU A 1 133 ? 3.376 -14.355 -2.231 1.00 95.06 133 LEU A CA 1
ATOM 1079 C C . LEU A 1 133 ? 2.271 -14.840 -3.171 1.00 95.06 133 LEU A C 1
ATOM 1081 O O . LEU A 1 133 ? 2.531 -15.461 -4.200 1.00 95.06 133 LEU A O 1
ATOM 1085 N N . GLN A 1 134 ? 1.027 -14.548 -2.813 1.00 97.62 134 GLN A N 1
ATOM 1086 C CA . GLN A 1 134 ? -0.147 -14.823 -3.627 1.00 97.62 134 GLN A CA 1
ATOM 1087 C C . GLN A 1 134 ? -0.683 -13.523 -4.199 1.00 97.62 134 GLN A C 1
ATOM 1089 O O . GLN A 1 134 ? -0.733 -12.505 -3.509 1.00 97.62 134 GLN A O 1
ATOM 1094 N N . HIS A 1 135 ? -1.099 -13.565 -5.458 1.00 97.19 135 HIS A N 1
ATOM 1095 C CA . HIS A 1 135 ? -1.787 -12.445 -6.074 1.00 97.19 135 HIS A CA 1
ATOM 1096 C C . HIS A 1 135 ? -3.152 -12.241 -5.406 1.00 97.19 135 HIS A C 1
ATOM 1098 O O . HIS A 1 135 ? -3.953 -13.172 -5.344 1.00 97.19 135 HIS A O 1
ATOM 1104 N N . LEU A 1 136 ? -3.417 -11.029 -4.918 1.00 96.88 136 LEU A N 1
ATOM 1105 C CA . LEU A 1 136 ? -4.672 -10.681 -4.249 1.00 96.88 136 LEU A CA 1
ATOM 1106 C C . LEU A 1 136 ? -5.576 -9.828 -5.136 1.00 96.88 136 LEU A C 1
ATOM 1108 O O . LEU A 1 136 ? -6.791 -10.027 -5.161 1.00 96.88 136 LEU A O 1
ATOM 1112 N N . ARG A 1 137 ? -5.001 -8.836 -5.823 1.00 96.62 137 ARG A N 1
ATOM 1113 C CA . ARG A 1 137 ? -5.758 -7.877 -6.633 1.00 96.62 137 ARG A CA 1
ATOM 1114 C C . ARG A 1 137 ? -4.867 -7.191 -7.656 1.00 96.62 137 ARG A C 1
ATOM 1116 O O . ARG A 1 137 ? -3.732 -6.848 -7.353 1.00 96.62 137 ARG A O 1
ATOM 1123 N N . THR A 1 138 ? -5.427 -6.873 -8.816 1.00 96.81 138 THR A N 1
ATOM 1124 C CA . THR A 1 138 ? -4.885 -5.854 -9.719 1.00 96.81 138 THR A CA 1
ATOM 1125 C C . THR A 1 138 ? -5.821 -4.653 -9.742 1.00 96.81 138 THR A C 1
ATOM 1127 O O . THR A 1 138 ? -7.032 -4.813 -9.886 1.00 96.81 138 THR A O 1
ATOM 1130 N N . VAL A 1 139 ? -5.256 -3.460 -9.597 1.00 95.38 139 VAL A N 1
ATOM 1131 C CA . VAL A 1 139 ? -5.929 -2.174 -9.780 1.00 95.38 139 VAL A CA 1
ATOM 1132 C C . VAL A 1 139 ? -5.396 -1.562 -11.070 1.00 95.38 139 VAL A C 1
ATOM 1134 O O . VAL A 1 139 ? -4.182 -1.446 -11.243 1.00 95.38 139 VAL A O 1
ATOM 1137 N N . LEU A 1 140 ? -6.300 -1.227 -11.986 1.00 94.75 140 LEU A N 1
ATOM 1138 C CA . LEU A 1 140 ? -5.986 -0.442 -13.177 1.00 94.75 140 LEU A CA 1
ATOM 1139 C C . LEU A 1 140 ? -6.276 1.018 -12.853 1.00 94.75 140 LEU A C 1
ATOM 1141 O O . LEU A 1 140 ? -7.323 1.315 -12.278 1.00 94.75 140 LEU A O 1
ATOM 1145 N N . ILE A 1 141 ? -5.333 1.889 -13.182 1.00 89.94 141 ILE A N 1
ATOM 1146 C CA . ILE A 1 141 ? -5.424 3.322 -12.929 1.00 89.94 141 ILE A CA 1
ATOM 1147 C C . ILE A 1 141 ? -5.534 3.972 -14.298 1.00 89.94 141 ILE A C 1
ATOM 1149 O O . ILE A 1 141 ? -4.601 3.909 -15.102 1.00 89.94 141 ILE A O 1
ATOM 1153 N N . ASN A 1 142 ? -6.730 4.478 -14.576 1.00 78.69 142 ASN A N 1
ATOM 1154 C CA . ASN A 1 142 ? -7.041 5.176 -15.812 1.00 78.69 142 ASN A CA 1
ATOM 1155 C C . ASN A 1 142 ? -6.776 6.671 -15.607 1.00 78.69 142 ASN A C 1
ATOM 1157 O O . ASN A 1 142 ? -6.969 7.169 -14.497 1.00 78.69 142 ASN A O 1
ATOM 1161 N N . GLU A 1 143 ? -6.343 7.336 -16.676 1.00 59.31 143 GLU A N 1
ATOM 1162 C CA . GLU A 1 143 ? -6.269 8.801 -16.772 1.00 59.31 143 GLU A CA 1
ATOM 1163 C C . GLU A 1 143 ? -7.671 9.429 -16.779 1.00 59.31 143 GLU A C 1
ATOM 1165 O O . GLU A 1 143 ? -8.598 8.795 -17.347 1.00 59.31 143 GLU A O 1
#

InterPro domains:
  IPR004939 APC10/DOC domain [PF03256] (59-141)
  IPR004939 APC10/DOC domain [PS51284] (30-143)
  IPR008979 Galactose-binding-like domain superfamily [SSF49785] (27-139)
  IPR045093 Cullin [PTHR22771] (60-139)

Foldseek 3Di:
DPDPPDPPPPPDPVVVVVVVPDDDPPDDPVNVVVVVVVCVVVVVVVLVVQQCLVVFFPDKDKPAFDPQQDRVQQRVSDPPGHTAHDDDPPRIDMDTHGDPPDDDPDDDDDDDPPDVVRDDQKDWDWDDDPVDTDTDDMDGDDD

Organism: Chloebia gouldiae (NCBI:txid44316)

Radius of gyration: 22.1 Å; chains: 1; bounding box: 58×48×41 Å

Secondary structure (DSSP, 8-state):
--PPPPPP-PPP-HHHHHHTTSPPTT--HHHHHHHHHHHHHHHHHHH----THHHHEEEEEES---TT--GGGGSS--TT------S-TT---EEEEEPTT---S-------TT-TTTS-SEEEEEEEETTEEEEEEEEE---

pLDDT: mean 84.64, std 13.94, range [39.53, 97.62]